Protein AF-A0A2I1M5J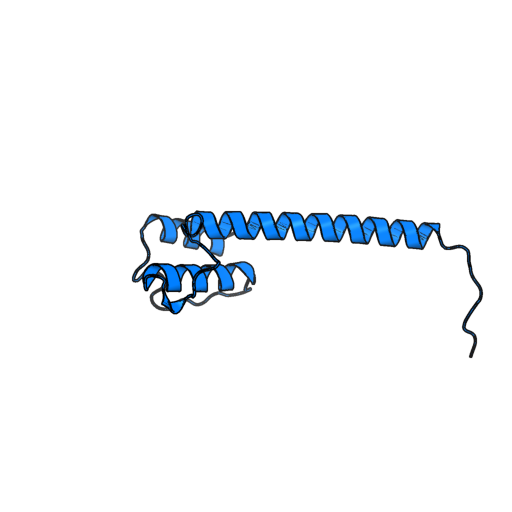1-F1 (afdb_monomer)

Nearest PDB structures (foldseek):
  5imr-assembly1_X  TM=3.585E-01  e=5.801E+00  Thermus thermophilus HB8

Foldseek 3Di:
DDDDDDPPPPVVVVVVVVVVVVVCVVVVVVLVVLLVLLCVQLVVVPPDPVDDLVPDDPLNNLSVVVSVVLSVVDPDDDDDVSPVSGDPSSVVSVVVSVVD

Secondary structure (DSSP, 8-state):
---------HHHHHHHHHHHHHHHHHHHHHHHHHHHHHHHHTT-TTS-TTS-GGGS-HHHHHHHHHHHHHHT--S----SSTTTT--HHHHHHHHHHHH-

InterPro domains:
  IPR003439 ABC transporter-like, ATP-binding domain [PF00005] (20-84)
  IPR027417 P-loop containing nucleoside triphosphate hydrolase [G3DSA:3.40.50.300] (1-100)
  IPR027417 P-loop containing nucleoside triphosphate hydrolase [SSF52540] (25-98)
  IPR051309 ABC transporter ABCF subfamily ATPase [PTHR42855] (4-96)

Organism: NCBI:txid419015

Structure (mmCIF, N/CA/C/O backbone):
data_AF-A0A2I1M5J1-F1
#
_entry.id   AF-A0A2I1M5J1-F1
#
loop_
_atom_site.group_PDB
_atom_site.id
_atom_site.type_symbol
_atom_site.label_atom_id
_atom_site.label_alt_id
_atom_site.label_comp_id
_atom_site.label_asym_id
_atom_site.label_entity_id
_atom_site.label_seq_id
_atom_site.pdbx_PDB_ins_code
_atom_site.Cartn_x
_atom_site.Cartn_y
_atom_site.Cartn_z
_atom_site.occupancy
_atom_site.B_iso_or_equiv
_atom_site.auth_seq_id
_atom_site.auth_comp_id
_atom_site.auth_asym_id
_atom_site.auth_atom_id
_atom_site.pdbx_PDB_model_num
ATOM 1 N N . MET A 1 1 ? 46.234 -13.901 -16.979 1.00 43.53 1 MET A N 1
ATOM 2 C CA . MET A 1 1 ? 46.760 -12.637 -17.529 1.00 43.53 1 MET A CA 1
ATOM 3 C C . MET A 1 1 ? 46.579 -12.658 -19.041 1.00 43.53 1 MET A C 1
ATOM 5 O O . MET A 1 1 ? 47.480 -13.092 -19.737 1.00 43.53 1 MET A O 1
ATOM 9 N N . GLN A 1 2 ? 45.396 -12.264 -19.519 1.00 39.72 2 GLN A N 1
ATOM 10 C CA . GLN A 1 2 ? 45.176 -11.716 -20.865 1.00 39.72 2 GLN A CA 1
ATOM 11 C C . GLN A 1 2 ? 43.769 -11.104 -20.880 1.00 39.72 2 GLN A C 1
ATOM 13 O O . GLN A 1 2 ? 42.776 -11.741 -21.211 1.00 39.72 2 GLN A O 1
ATOM 18 N N . LEU A 1 3 ? 43.704 -9.884 -20.349 1.00 44.62 3 LEU A N 1
ATOM 19 C CA . LEU A 1 3 ? 42.654 -8.923 -20.660 1.00 44.62 3 LEU A CA 1
ATOM 20 C C . LEU A 1 3 ? 43.067 -8.205 -21.952 1.00 44.62 3 LEU A C 1
ATOM 22 O O . LEU A 1 3 ? 44.255 -7.935 -22.121 1.00 44.62 3 LEU A O 1
ATOM 26 N N . ALA A 1 4 ? 42.060 -7.856 -22.756 1.00 46.41 4 ALA A N 1
ATOM 27 C CA . ALA A 1 4 ? 42.090 -7.022 -23.962 1.00 46.41 4 ALA A CA 1
ATOM 28 C C . ALA A 1 4 ? 42.552 -7.703 -25.264 1.00 46.41 4 ALA A C 1
ATOM 30 O O . ALA A 1 4 ? 43.740 -7.792 -25.539 1.00 46.41 4 ALA A O 1
ATOM 31 N N . ASP A 1 5 ? 41.583 -8.158 -26.069 1.00 46.50 5 ASP A N 1
ATOM 32 C CA . ASP A 1 5 ? 41.423 -7.682 -27.456 1.00 46.50 5 ASP A CA 1
ATOM 33 C C . ASP A 1 5 ? 40.209 -8.351 -28.120 1.00 46.50 5 ASP A C 1
ATOM 35 O O . ASP A 1 5 ? 40.310 -9.411 -28.734 1.00 46.50 5 ASP A O 1
ATOM 39 N N . ASN A 1 6 ? 39.030 -7.730 -28.009 1.00 50.88 6 ASN A N 1
ATOM 40 C CA . ASN A 1 6 ? 38.087 -7.775 -29.127 1.00 50.88 6 ASN A CA 1
ATOM 41 C C . ASN A 1 6 ? 37.159 -6.542 -29.106 1.00 50.88 6 ASN A C 1
ATOM 43 O O . ASN A 1 6 ? 36.153 -6.538 -28.398 1.00 50.88 6 ASN A O 1
ATOM 47 N N . PRO A 1 7 ? 37.498 -5.467 -29.841 1.00 49.25 7 PRO A N 1
ATOM 48 C CA . PRO A 1 7 ? 36.752 -4.205 -29.845 1.00 49.25 7 PRO A CA 1
ATOM 49 C C . PRO A 1 7 ? 35.473 -4.221 -30.706 1.00 49.25 7 PRO A C 1
ATOM 51 O O . PRO A 1 7 ? 34.824 -3.191 -30.853 1.00 49.25 7 PRO A O 1
ATOM 54 N N . SER A 1 8 ? 35.073 -5.359 -31.279 1.00 56.19 8 SER A N 1
ATOM 55 C CA . SER A 1 8 ? 33.848 -5.479 -32.084 1.00 56.19 8 SER A CA 1
ATOM 56 C C . SER A 1 8 ? 32.832 -6.374 -31.413 1.00 56.19 8 SER A C 1
ATOM 58 O O . SER A 1 8 ? 32.577 -7.499 -31.828 1.00 56.19 8 SER A O 1
ATOM 60 N N . ASN A 1 9 ? 32.215 -5.824 -30.377 1.00 56.75 9 ASN A N 1
ATOM 61 C CA . ASN A 1 9 ? 30.880 -6.260 -30.031 1.00 56.75 9 ASN A CA 1
ATOM 62 C C . ASN A 1 9 ? 29.961 -5.088 -29.711 1.00 56.75 9 ASN A C 1
ATOM 64 O O . ASN A 1 9 ? 29.096 -5.183 -28.850 1.00 56.75 9 ASN A O 1
ATOM 68 N N . ALA A 1 10 ? 30.175 -3.966 -30.403 1.00 59.03 10 ALA A N 1
ATOM 69 C CA . ALA A 1 10 ? 29.295 -2.807 -30.336 1.00 59.03 10 ALA A CA 1
ATOM 70 C C . ALA A 1 10 ? 27.835 -3.203 -30.620 1.00 59.03 10 ALA A C 1
ATOM 72 O O . ALA A 1 10 ? 26.931 -2.671 -29.989 1.00 59.03 10 ALA A O 1
ATOM 73 N N . GLU A 1 11 ? 27.616 -4.201 -31.483 1.00 59.59 11 GLU A N 1
ATOM 74 C CA . GLU A 1 11 ? 26.296 -4.777 -31.746 1.00 59.59 11 GLU A CA 1
ATOM 75 C C . GLU A 1 11 ? 25.736 -5.567 -30.553 1.00 59.59 11 GLU A C 1
ATOM 77 O O . GLU A 1 11 ? 24.580 -5.347 -30.201 1.00 59.59 11 GLU A O 1
ATOM 82 N N . LEU A 1 12 ? 26.511 -6.431 -29.874 1.00 64.81 12 LEU A N 1
ATOM 83 C CA . LEU A 1 12 ? 26.009 -7.102 -28.660 1.00 64.81 12 LEU A CA 1
ATOM 84 C C . LEU A 1 12 ? 25.897 -6.150 -27.468 1.00 64.81 12 LEU A C 1
ATOM 86 O O . LEU A 1 12 ? 24.995 -6.348 -26.668 1.00 64.81 12 LEU A O 1
ATOM 90 N N . SER A 1 13 ? 26.741 -5.119 -27.352 1.00 73.12 13 SER A N 1
ATOM 91 C CA . SER A 1 13 ? 26.570 -4.066 -26.341 1.00 73.12 13 SER A CA 1
ATOM 92 C C . SER A 1 13 ? 25.281 -3.298 -26.600 1.00 73.12 13 SER A C 1
ATOM 94 O O . SER A 1 13 ? 24.456 -3.224 -25.707 1.00 73.12 13 SER A O 1
ATOM 96 N N . SER A 1 14 ? 25.050 -2.838 -27.835 1.00 75.62 14 SER A N 1
ATOM 97 C CA . SER A 1 14 ? 23.809 -2.154 -28.218 1.00 75.62 14 SER A CA 1
ATOM 98 C C . SER A 1 14 ? 22.588 -3.042 -28.001 1.00 75.62 14 SER A C 1
ATOM 100 O O . SER A 1 14 ? 21.603 -2.593 -27.437 1.00 75.62 14 SER A O 1
ATOM 102 N N . THR A 1 15 ? 22.659 -4.320 -28.381 1.00 80.62 15 THR A N 1
ATOM 103 C CA . THR A 1 15 ? 21.560 -5.271 -28.162 1.00 80.62 15 THR A CA 1
ATOM 104 C C . THR A 1 15 ? 21.304 -5.488 -26.670 1.00 80.62 15 THR A C 1
ATOM 106 O O . THR A 1 15 ? 20.156 -5.562 -26.242 1.00 80.62 15 THR A O 1
ATOM 109 N N . TYR A 1 16 ? 22.359 -5.595 -25.862 1.00 70.25 16 TYR A N 1
ATOM 110 C CA . TYR A 1 16 ? 22.249 -5.756 -24.415 1.00 70.25 16 TYR A CA 1
ATOM 111 C C . TYR A 1 16 ? 21.686 -4.496 -23.749 1.00 70.25 16 TYR A C 1
ATOM 113 O O . TYR A 1 16 ? 20.799 -4.608 -22.907 1.00 70.25 16 TYR A O 1
ATOM 121 N N . ASP A 1 17 ? 22.132 -3.317 -24.179 1.00 79.62 17 ASP A N 1
ATOM 122 C CA . ASP A 1 17 ? 21.640 -2.013 -23.736 1.00 79.62 17 ASP A CA 1
ATOM 123 C C . ASP A 1 17 ? 20.166 -1.815 -24.129 1.00 79.62 17 ASP A C 1
ATOM 125 O O . ASP A 1 17 ? 19.367 -1.386 -23.300 1.00 79.62 17 ASP A O 1
ATOM 129 N N . ASP A 1 18 ? 19.763 -2.219 -25.337 1.00 82.50 18 ASP A N 1
ATOM 130 C CA . ASP A 1 18 ? 18.373 -2.175 -25.807 1.00 82.50 18 ASP A CA 1
ATOM 131 C C . ASP A 1 18 ? 17.470 -3.136 -25.024 1.00 82.50 18 ASP A C 1
ATOM 133 O O . ASP A 1 18 ? 16.323 -2.807 -24.707 1.00 82.50 18 ASP A O 1
ATOM 137 N N . VAL A 1 19 ? 17.967 -4.332 -24.695 1.00 79.88 19 VAL A N 1
ATOM 138 C CA . VAL A 1 19 ? 17.248 -5.303 -23.859 1.00 79.88 19 VAL A CA 1
ATOM 139 C C . VAL A 1 19 ? 17.126 -4.783 -22.426 1.00 79.88 19 VAL A C 1
ATOM 141 O O . VAL A 1 19 ? 16.036 -4.834 -21.860 1.00 79.88 19 VAL A O 1
ATOM 144 N N . LEU A 1 20 ? 18.192 -4.221 -21.849 1.00 73.75 20 LEU A N 1
ATOM 145 C CA . LEU A 1 20 ? 18.170 -3.581 -20.530 1.00 73.75 20 LEU A CA 1
ATOM 146 C C . LEU A 1 20 ? 17.220 -2.387 -20.488 1.00 73.75 20 LEU A C 1
ATOM 148 O O . LEU A 1 20 ? 16.458 -2.258 -19.532 1.00 73.75 20 LEU A O 1
ATOM 152 N N . ALA A 1 21 ? 17.219 -1.542 -21.517 1.00 78.12 21 ALA A N 1
ATOM 153 C CA . ALA A 1 21 ? 16.307 -0.413 -21.632 1.00 78.12 21 ALA A CA 1
ATOM 154 C C . ALA A 1 21 ? 14.855 -0.893 -21.710 1.00 78.12 21 ALA A C 1
ATOM 156 O O . ALA A 1 21 ? 14.010 -0.391 -20.976 1.00 78.12 21 ALA A O 1
ATOM 157 N N . GLN A 1 22 ? 14.558 -1.915 -22.515 1.00 72.44 22 GLN A N 1
ATOM 158 C CA . GLN A 1 22 ? 13.214 -2.495 -22.607 1.00 72.44 22 GLN A CA 1
ATOM 159 C C . GLN A 1 22 ? 12.760 -3.172 -21.309 1.00 72.44 22 GLN A C 1
ATOM 161 O O . GLN A 1 22 ? 11.588 -3.057 -20.948 1.00 72.44 22 GLN A O 1
ATOM 166 N N . LEU A 1 23 ? 13.658 -3.861 -20.600 1.00 65.12 23 LEU A N 1
ATOM 167 C CA . LEU A 1 23 ? 13.372 -4.448 -19.288 1.00 65.12 23 LEU A CA 1
ATOM 168 C C . LEU A 1 23 ? 13.129 -3.359 -18.242 1.00 65.12 23 LEU A C 1
ATOM 170 O O . LEU A 1 23 ? 12.143 -3.423 -17.521 1.00 65.12 23 LEU A O 1
ATOM 174 N N . THR A 1 24 ? 13.958 -2.315 -18.229 1.00 65.56 24 THR A N 1
ATOM 175 C CA . THR A 1 24 ? 13.830 -1.182 -17.301 1.00 65.56 24 THR A CA 1
ATOM 176 C C . THR A 1 24 ? 12.561 -0.383 -17.574 1.00 65.56 24 THR A C 1
ATOM 178 O O . THR A 1 24 ? 11.857 -0.028 -16.636 1.00 65.56 24 THR A O 1
ATOM 181 N N . GLN A 1 25 ? 12.216 -0.132 -18.843 1.00 64.94 25 GLN A N 1
ATOM 182 C CA . GLN A 1 25 ? 10.941 0.493 -19.196 1.00 64.94 25 GLN A CA 1
ATOM 183 C C . GLN A 1 25 ? 9.773 -0.394 -18.760 1.00 64.94 25 GLN A C 1
ATOM 185 O O . GLN A 1 25 ? 8.857 0.081 -18.099 1.00 64.94 25 GLN A O 1
ATOM 190 N N . ARG A 1 26 ? 9.798 -1.695 -19.063 1.00 60.00 26 ARG A N 1
ATOM 191 C CA . ARG A 1 26 ? 8.718 -2.597 -18.641 1.00 60.00 26 ARG A CA 1
ATOM 192 C C . ARG A 1 26 ? 8.558 -2.641 -17.128 1.00 60.00 26 ARG A C 1
ATOM 194 O O . ARG A 1 26 ? 7.434 -2.505 -16.658 1.00 60.00 26 ARG A O 1
ATOM 201 N N . ASP A 1 27 ? 9.646 -2.773 -16.378 1.00 64.69 27 ASP A N 1
ATOM 202 C CA . ASP A 1 27 ? 9.586 -2.836 -14.920 1.00 64.69 27 ASP A CA 1
ATOM 203 C C . ASP A 1 27 ? 9.203 -1.490 -14.303 1.00 64.69 27 ASP A C 1
ATOM 205 O O . ASP A 1 27 ? 8.348 -1.472 -13.422 1.00 64.69 27 ASP A O 1
ATOM 209 N N . SER A 1 28 ? 9.738 -0.367 -14.793 1.00 60.53 28 SER A N 1
ATOM 210 C CA . SER A 1 28 ? 9.421 0.971 -14.271 1.00 60.53 28 SER A CA 1
ATOM 211 C C . SER A 1 28 ? 7.973 1.368 -14.557 1.00 60.53 28 SER A C 1
ATOM 213 O O . SER A 1 28 ? 7.276 1.797 -13.639 1.00 60.53 28 SER A O 1
ATOM 215 N N . TRP A 1 29 ? 7.477 1.149 -15.784 1.00 59.72 29 TRP A N 1
ATOM 216 C CA . TRP A 1 29 ? 6.055 1.350 -16.093 1.00 59.72 29 TRP A CA 1
ATOM 217 C C . TRP A 1 29 ? 5.174 0.375 -15.312 1.00 59.72 29 TRP A C 1
ATOM 219 O O . TRP A 1 29 ? 4.090 0.756 -14.880 1.00 59.72 29 TRP A O 1
ATOM 229 N N . SER A 1 30 ? 5.627 -0.866 -15.087 1.00 77.44 30 SER A N 1
ATOM 230 C CA . SER A 1 30 ? 4.872 -1.808 -14.257 1.00 77.44 30 SER A CA 1
ATOM 231 C C . SER A 1 30 ? 4.831 -1.377 -12.793 1.00 77.44 30 SER A C 1
ATOM 233 O O . SER A 1 30 ? 3.816 -1.574 -12.138 1.00 77.44 30 SER A O 1
ATOM 235 N N . LEU A 1 31 ? 5.907 -0.792 -12.264 1.00 79.12 31 LEU A N 1
ATOM 236 C CA . LEU A 1 31 ? 5.992 -0.378 -10.871 1.00 79.12 31 LEU A CA 1
ATOM 237 C C . LEU A 1 31 ? 5.109 0.839 -10.613 1.00 79.12 31 LEU A C 1
ATOM 239 O O . LEU A 1 31 ? 4.327 0.811 -9.670 1.00 79.12 31 LEU A O 1
ATOM 243 N N . GLU A 1 32 ? 5.195 1.868 -11.455 1.00 83.00 32 GLU A N 1
ATOM 244 C CA . GLU A 1 32 ? 4.339 3.054 -11.343 1.00 83.00 32 GLU A CA 1
ATOM 245 C C . GLU A 1 32 ? 2.859 2.693 -11.504 1.00 83.00 32 GLU A C 1
ATOM 247 O O . GLU A 1 32 ? 2.039 3.112 -10.686 1.00 83.00 32 GLU A O 1
ATOM 252 N N . ALA A 1 33 ? 2.524 1.850 -12.490 1.00 84.62 33 ALA A N 1
ATOM 253 C CA . ALA A 1 33 ? 1.162 1.351 -12.670 1.00 84.62 33 ALA A CA 1
ATOM 254 C C . ALA A 1 33 ? 0.675 0.598 -11.427 1.00 84.62 33 ALA A C 1
ATOM 256 O O . ALA A 1 33 ? -0.383 0.905 -10.894 1.00 84.62 33 ALA A O 1
ATOM 257 N N . ARG A 1 34 ? 1.489 -0.313 -10.882 1.00 85.94 34 ARG A N 1
ATOM 258 C CA . ARG A 1 34 ? 1.140 -1.059 -9.665 1.00 85.94 34 ARG A CA 1
ATOM 259 C C . ARG A 1 34 ? 0.983 -0.174 -8.441 1.00 85.94 34 ARG A C 1
ATOM 261 O O . ARG A 1 34 ? 0.090 -0.421 -7.639 1.00 85.94 34 ARG A O 1
ATOM 268 N N . ILE A 1 35 ? 1.861 0.813 -8.262 1.00 88.00 35 ILE A N 1
ATOM 269 C CA . ILE A 1 35 ? 1.739 1.791 -7.176 1.00 88.00 35 ILE A CA 1
ATOM 270 C C . ILE A 1 35 ? 0.408 2.522 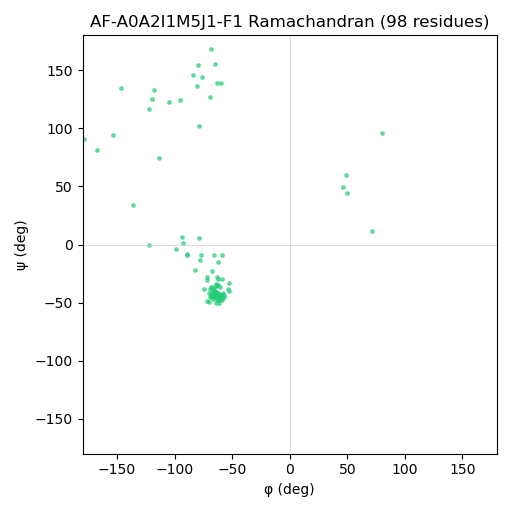-7.315 1.00 88.00 35 ILE A C 1
ATOM 272 O O . ILE A 1 35 ? -0.316 2.621 -6.329 1.00 88.00 35 ILE A O 1
ATOM 276 N N . SER A 1 36 ? 0.063 2.973 -8.522 1.00 87.69 36 SER A N 1
ATOM 277 C CA . SER A 1 36 ? -1.218 3.622 -8.796 1.00 87.69 36 SER A CA 1
ATOM 278 C C . SER A 1 36 ? -2.405 2.701 -8.503 1.00 87.69 36 SER A C 1
ATOM 280 O O . SER A 1 36 ? -3.333 3.119 -7.816 1.00 87.69 36 SER A O 1
ATOM 282 N N . ASP A 1 37 ? -2.368 1.450 -8.964 1.00 88.69 37 ASP A N 1
ATOM 283 C CA . ASP A 1 37 ? -3.450 0.476 -8.784 1.00 88.69 37 ASP A CA 1
ATOM 284 C C . ASP A 1 37 ? -3.672 0.148 -7.302 1.00 88.69 37 ASP A C 1
ATOM 286 O O . ASP A 1 37 ? -4.796 0.204 -6.806 1.00 88.69 37 ASP A O 1
ATOM 290 N N . ILE A 1 38 ? -2.589 -0.130 -6.567 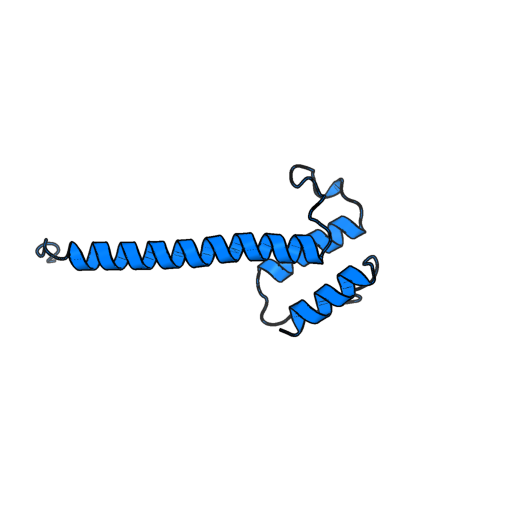1.00 90.06 38 ILE A N 1
ATOM 291 C CA . ILE A 1 38 ? -2.635 -0.415 -5.128 1.00 90.06 38 ILE A CA 1
ATOM 292 C C . ILE A 1 38 ? -3.072 0.825 -4.345 1.00 90.06 38 ILE A C 1
ATOM 294 O O . ILE A 1 38 ? -3.901 0.717 -3.442 1.00 90.06 38 ILE A O 1
ATOM 298 N N . ALA A 1 39 ? -2.550 2.009 -4.678 1.00 90.12 39 ALA A N 1
ATOM 299 C CA . ALA A 1 39 ? -2.948 3.246 -4.017 1.00 90.12 39 ALA A CA 1
ATOM 300 C C . ALA A 1 39 ? -4.433 3.544 -4.244 1.00 90.12 39 ALA A C 1
ATOM 302 O O . ALA A 1 39 ? -5.125 3.891 -3.292 1.00 90.12 39 ALA A O 1
ATOM 303 N N . HIS A 1 40 ? -4.942 3.360 -5.462 1.00 89.75 40 HIS A N 1
ATOM 304 C CA . HIS A 1 40 ? -6.353 3.562 -5.772 1.00 89.75 40 HIS A CA 1
ATOM 305 C C . HIS A 1 40 ? -7.250 2.528 -5.075 1.00 89.75 40 HIS A C 1
ATOM 307 O O . HIS A 1 40 ? -8.221 2.900 -4.420 1.00 89.75 40 HIS A O 1
ATOM 313 N N . GLY A 1 41 ? -6.891 1.241 -5.130 1.00 87.75 41 GLY A N 1
ATOM 314 C CA . GLY A 1 41 ? -7.637 0.164 -4.472 1.00 87.75 41 GLY A CA 1
ATOM 315 C C . GLY A 1 41 ? -7.700 0.295 -2.947 1.00 87.75 41 GLY A C 1
ATOM 31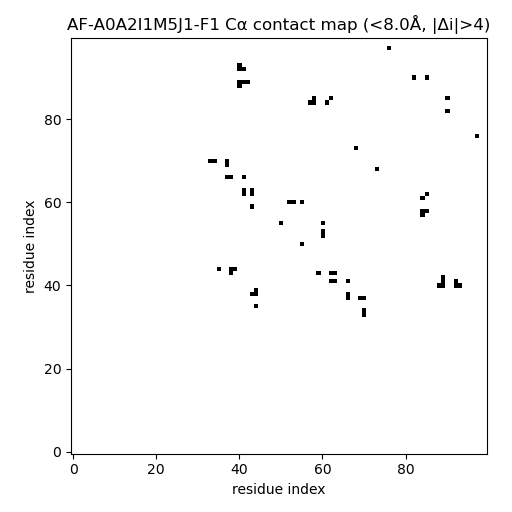6 O O . GLY A 1 41 ? -8.692 -0.081 -2.323 1.00 87.75 41 GLY A O 1
ATOM 317 N N . LEU A 1 42 ? -6.673 0.900 -2.344 1.00 88.62 42 LEU A N 1
ATOM 318 C CA . LEU A 1 42 ? -6.620 1.218 -0.916 1.00 88.62 42 LEU A CA 1
ATOM 319 C C . LEU A 1 42 ? -7.099 2.647 -0.587 1.00 88.62 42 LEU A C 1
ATOM 321 O O . LEU A 1 42 ? -7.007 3.075 0.567 1.00 88.62 42 LEU A O 1
ATOM 325 N N . GLN A 1 43 ? -7.621 3.393 -1.567 1.00 88.75 43 GLN A N 1
ATOM 326 C CA . GLN A 1 43 ? -8.072 4.788 -1.442 1.00 88.75 43 GLN A CA 1
ATOM 327 C C . GLN A 1 43 ? -7.025 5.712 -0.770 1.00 88.75 43 GLN A C 1
ATOM 329 O O . GLN A 1 43 ? -7.318 6.480 0.157 1.00 88.75 43 GLN A O 1
ATOM 334 N N . LEU A 1 44 ? -5.767 5.572 -1.183 1.00 88.19 44 LEU A N 1
ATOM 335 C CA . LEU A 1 44 ? -4.617 6.392 -0.786 1.00 88.19 44 LEU A CA 1
ATOM 336 C C . LEU A 1 44 ? -4.293 7.472 -1.834 1.00 88.19 44 LEU A C 1
ATOM 338 O O . LEU A 1 44 ? -3.406 8.288 -1.618 1.00 88.19 44 LEU A O 1
ATOM 342 N N . ASP A 1 45 ? -5.010 7.489 -2.954 1.00 84.19 45 ASP A N 1
ATOM 343 C CA . ASP A 1 45 ? -4.847 8.379 -4.108 1.00 84.19 45 ASP A CA 1
ATOM 344 C C . ASP A 1 45 ? -4.989 9.870 -3.766 1.00 84.19 45 ASP A C 1
ATOM 346 O O . ASP A 1 45 ? -4.336 10.718 -4.370 1.00 84.19 45 ASP A O 1
ATOM 350 N N . MET A 1 46 ? -5.792 10.192 -2.750 1.00 82.31 46 MET A N 1
ATOM 351 C CA . MET A 1 46 ? -5.993 11.563 -2.266 1.00 82.31 46 MET A CA 1
ATOM 352 C C . MET A 1 46 ? -5.041 11.954 -1.124 1.00 82.31 46 MET A C 1
ATOM 354 O O . MET A 1 46 ? -5.151 13.058 -0.581 1.00 82.31 46 MET A O 1
ATOM 358 N N . LEU A 1 47 ? -4.138 11.059 -0.702 1.00 83.88 47 LEU A N 1
ATOM 359 C CA . LEU A 1 47 ? -3.177 11.365 0.351 1.00 83.88 47 LEU A CA 1
ATOM 360 C C . LEU A 1 47 ? -1.996 12.161 -0.188 1.00 83.88 47 LEU A C 1
ATOM 362 O O . LEU A 1 47 ? -1.382 11.834 -1.198 1.00 83.88 47 LEU A O 1
ATOM 366 N N . ASP A 1 48 ? -1.621 13.180 0.574 1.00 82.69 48 ASP A N 1
ATOM 367 C CA . ASP A 1 48 ? -0.352 13.857 0.381 1.00 82.69 48 ASP A CA 1
ATOM 368 C C . ASP A 1 48 ? 0.775 13.015 0.997 1.00 82.69 48 ASP A C 1
ATOM 370 O O . ASP A 1 48 ? 0.969 13.005 2.217 1.00 82.69 48 ASP A O 1
ATOM 374 N N . PHE A 1 49 ? 1.521 12.313 0.141 1.00 78.56 49 PHE A N 1
ATOM 375 C CA . PHE A 1 49 ? 2.661 11.478 0.529 1.00 78.56 49 PHE A CA 1
ATOM 376 C C . PHE A 1 49 ? 3.850 12.270 1.100 1.00 78.56 49 PHE A C 1
ATOM 378 O O . PHE A 1 49 ? 4.779 11.664 1.630 1.00 78.56 49 PHE A O 1
ATOM 385 N N . SER A 1 50 ? 3.839 13.609 1.037 1.00 82.06 50 SER A N 1
ATOM 386 C CA . SER A 1 50 ? 4.848 14.443 1.707 1.00 82.06 50 SER A CA 1
ATOM 387 C C . SER A 1 50 ? 4.601 14.586 3.214 1.00 82.06 50 SER A C 1
ATOM 389 O O . SER A 1 50 ? 5.485 15.014 3.963 1.00 82.06 50 SER A O 1
ATOM 391 N N . ARG A 1 51 ? 3.407 14.207 3.687 1.00 83.06 51 ARG A N 1
ATOM 392 C CA . ARG A 1 51 ? 3.051 14.281 5.102 1.00 83.06 51 ARG A CA 1
ATOM 393 C C . ARG A 1 51 ? 3.712 13.157 5.906 1.00 83.06 51 ARG A C 1
ATOM 395 O O . ARG A 1 51 ? 3.768 12.017 5.450 1.00 83.06 51 ARG A O 1
ATOM 402 N N . PRO A 1 52 ? 4.118 13.420 7.162 1.00 86.56 52 PRO A N 1
ATOM 403 C CA . PRO A 1 52 ? 4.574 12.362 8.057 1.00 86.56 52 PRO A CA 1
ATOM 404 C C . PRO A 1 52 ? 3.478 11.312 8.281 1.00 86.56 52 PRO A C 1
ATOM 406 O O . PRO A 1 52 ? 2.327 11.684 8.537 1.00 86.56 52 PRO A O 1
ATOM 409 N N . MET A 1 53 ? 3.842 10.023 8.292 1.00 83.69 53 MET A N 1
ATOM 410 C CA . MET A 1 53 ? 2.904 8.917 8.560 1.00 83.69 53 MET A CA 1
ATOM 411 C C . MET A 1 53 ? 2.111 9.111 9.855 1.00 83.69 53 MET A C 1
ATOM 413 O O . MET A 1 53 ? 0.905 8.891 9.877 1.00 83.69 53 MET A O 1
ATOM 417 N N . LEU A 1 54 ? 2.759 9.609 10.912 1.00 86.06 54 LEU A N 1
ATOM 418 C CA . LEU A 1 54 ? 2.128 9.863 12.214 1.00 86.0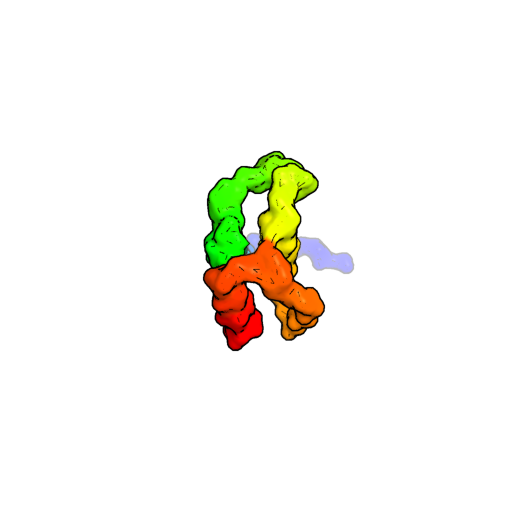6 54 LEU A CA 1
ATOM 419 C C . LEU A 1 54 ? 1.004 10.914 12.164 1.00 86.06 54 LEU A C 1
ATOM 421 O O . LEU A 1 54 ? 0.236 11.029 13.113 1.00 86.06 54 LEU A O 1
ATOM 425 N N . SER A 1 55 ? 0.906 11.691 11.081 1.00 87.38 55 SER A N 1
ATOM 426 C CA . SER A 1 55 ? -0.166 12.673 10.880 1.00 87.38 55 SER A CA 1
ATOM 427 C C . SER A 1 55 ? -1.405 12.099 10.179 1.00 87.38 55 SER A C 1
ATOM 429 O O . SER A 1 55 ? -2.413 12.800 10.064 1.00 87.38 55 SER A O 1
ATOM 431 N N . LEU A 1 56 ? -1.329 10.866 9.670 1.00 86.56 56 LEU A N 1
ATOM 432 C CA . LEU A 1 56 ? -2.440 10.168 9.022 1.00 86.56 56 LEU A CA 1
ATOM 433 C C . LEU A 1 56 ? -3.391 9.584 10.074 1.00 86.56 56 LEU A C 1
ATOM 435 O O . LEU A 1 56 ? -2.978 9.290 11.196 1.00 86.56 56 LEU A O 1
ATOM 439 N N . SER A 1 57 ? -4.663 9.385 9.721 1.00 88.00 57 SER A N 1
ATOM 440 C CA . SER A 1 57 ? -5.588 8.667 10.607 1.00 88.00 57 SER A CA 1
ATOM 441 C C . SER A 1 57 ? -5.145 7.205 10.786 1.00 88.00 57 SER A C 1
ATOM 443 O O . SER A 1 57 ? -4.509 6.658 9.884 1.00 88.00 57 SER A O 1
ATOM 445 N N . PRO A 1 58 ? -5.506 6.522 11.888 1.00 83.31 58 PRO A N 1
ATOM 446 C CA . PRO A 1 58 ? -5.127 5.119 12.091 1.00 83.31 58 PRO A CA 1
ATOM 447 C C . PRO A 1 58 ? -5.513 4.199 10.920 1.00 83.31 58 PRO A C 1
ATOM 449 O O . PRO A 1 58 ? -4.723 3.359 10.506 1.00 83.31 58 PRO A O 1
ATOM 452 N N . GLY A 1 59 ? -6.685 4.412 10.308 1.00 84.19 59 GLY A N 1
ATOM 453 C CA . GLY A 1 59 ? -7.109 3.652 9.126 1.00 84.19 59 GLY A CA 1
ATOM 454 C C . GLY A 1 59 ? -6.334 4.001 7.848 1.00 84.19 59 GLY A C 1
ATOM 455 O O . GLY A 1 59 ? -6.194 3.163 6.966 1.00 84.19 59 GLY A O 1
ATOM 456 N N . GLN A 1 60 ? -5.816 5.224 7.713 1.00 87.56 60 GLN A N 1
ATOM 457 C CA . GLN A 1 60 ? -4.913 5.586 6.611 1.00 87.56 60 GLN A CA 1
ATOM 458 C C . GLN A 1 60 ? -3.514 4.996 6.818 1.00 87.56 60 GLN A C 1
ATOM 460 O O . GLN A 1 60 ? -2.912 4.536 5.854 1.00 87.56 60 GLN A O 1
ATOM 465 N N . GLN A 1 61 ? -3.021 4.966 8.061 1.00 86.56 61 GLN A N 1
ATOM 466 C CA . GLN A 1 61 ? -1.747 4.325 8.401 1.00 86.56 61 GLN A CA 1
ATOM 467 C C . GLN A 1 61 ? -1.790 2.829 8.078 1.00 86.56 61 GLN A C 1
ATOM 469 O O . GLN A 1 61 ? -0.953 2.355 7.318 1.00 86.56 61 GLN A O 1
ATOM 474 N N . ALA A 1 62 ? -2.832 2.125 8.535 1.00 84.44 62 ALA A N 1
ATOM 475 C CA . ALA A 1 62 ? -3.022 0.703 8.248 1.00 84.44 62 ALA A CA 1
ATOM 476 C C . ALA A 1 62 ? -3.079 0.406 6.737 1.00 84.44 62 ALA A C 1
ATOM 478 O O . ALA A 1 62 ? -2.469 -0.547 6.257 1.00 84.44 62 ALA A O 1
ATOM 479 N N . ARG A 1 63 ? -3.769 1.248 5.955 1.00 86.75 63 ARG A N 1
ATOM 480 C CA . ARG A 1 63 ? -3.831 1.099 4.492 1.00 86.75 63 ARG A CA 1
ATOM 481 C C . ARG A 1 63 ? -2.490 1.389 3.816 1.00 86.75 63 ARG A C 1
ATOM 483 O O . ARG A 1 63 ? -2.122 0.671 2.895 1.00 86.75 63 ARG A O 1
ATOM 490 N N . ALA A 1 64 ? -1.735 2.384 4.278 1.00 87.31 64 ALA A N 1
ATOM 491 C CA . ALA A 1 64 ? -0.396 2.665 3.759 1.00 87.31 64 ALA A CA 1
ATOM 492 C C . ALA A 1 64 ? 0.597 1.525 4.058 1.00 87.31 64 ALA A C 1
ATOM 494 O O . ALA A 1 64 ? 1.376 1.142 3.186 1.00 87.31 64 ALA A O 1
ATOM 495 N N . GLU A 1 65 ? 0.535 0.938 5.255 1.00 85.69 65 GLU A N 1
ATOM 496 C CA . GLU A 1 65 ? 1.316 -0.253 5.613 1.00 85.69 65 GLU A CA 1
ATOM 497 C C . GLU A 1 65 ? 0.951 -1.445 4.719 1.00 85.69 65 GLU A C 1
ATOM 499 O O . GLU A 1 65 ? 1.831 -2.105 4.165 1.00 85.69 65 GLU A O 1
ATOM 504 N N . MET A 1 66 ? -0.346 -1.667 4.492 1.00 86.62 66 MET A N 1
ATOM 505 C CA . MET A 1 66 ? -0.833 -2.707 3.586 1.00 86.62 66 MET A CA 1
ATOM 506 C C . MET A 1 66 ? -0.339 -2.497 2.149 1.00 86.62 66 MET A C 1
ATOM 508 O O . MET A 1 66 ? 0.132 -3.440 1.515 1.00 86.62 66 MET A O 1
ATOM 512 N N . ALA A 1 67 ? -0.369 -1.258 1.645 1.00 88.75 67 ALA A N 1
ATOM 513 C CA . ALA A 1 67 ? 0.158 -0.916 0.324 1.00 88.75 67 ALA A CA 1
ATOM 514 C C . ALA A 1 67 ? 1.641 -1.291 0.193 1.00 88.75 67 ALA A C 1
ATOM 516 O O . ALA A 1 67 ? 2.047 -1.901 -0.797 1.00 88.75 67 ALA A O 1
ATOM 517 N N . ALA A 1 68 ? 2.442 -0.972 1.215 1.00 87.50 68 ALA A N 1
ATOM 518 C CA . ALA A 1 68 ? 3.863 -1.300 1.249 1.00 87.50 68 ALA A CA 1
ATOM 519 C C . ALA A 1 68 ? 4.113 -2.817 1.233 1.00 87.50 68 ALA A C 1
ATOM 521 O O . ALA A 1 68 ? 5.079 -3.273 0.619 1.00 87.50 68 ALA A O 1
ATOM 522 N N . ILE A 1 69 ? 3.248 -3.609 1.869 1.00 87.50 69 ILE A N 1
ATOM 523 C CA . ILE A 1 69 ? 3.324 -5.074 1.834 1.00 87.50 69 ILE A CA 1
ATOM 524 C C . ILE A 1 69 ? 2.952 -5.601 0.442 1.00 87.50 69 ILE A C 1
ATOM 526 O O . ILE A 1 69 ? 3.717 -6.362 -0.145 1.00 87.50 69 ILE A O 1
ATOM 530 N N . LEU A 1 70 ? 1.831 -5.164 -0.137 1.00 86.62 70 LEU A N 1
ATOM 531 C CA . LEU A 1 70 ? 1.380 -5.619 -1.462 1.00 86.62 70 LEU A CA 1
ATOM 532 C C . LEU A 1 70 ? 2.370 -5.255 -2.580 1.00 86.62 70 LEU A C 1
ATOM 534 O O . LEU A 1 70 ? 2.588 -6.030 -3.516 1.00 86.62 70 LEU A O 1
ATOM 538 N N . LEU A 1 71 ? 3.036 -4.103 -2.469 1.00 87.31 71 LEU A N 1
ATOM 539 C CA . LEU A 1 71 ? 4.080 -3.690 -3.408 1.00 87.31 71 LEU A CA 1
ATOM 540 C C . LEU A 1 71 ? 5.292 -4.631 -3.412 1.00 87.31 71 LEU A C 1
ATOM 542 O O . LEU A 1 71 ? 5.932 -4.781 -4.458 1.00 87.31 71 LEU A O 1
ATOM 546 N N . GLN A 1 72 ? 5.569 -5.311 -2.297 1.00 86.06 72 GLN A N 1
ATOM 547 C CA . GLN A 1 72 ? 6.657 -6.288 -2.188 1.00 86.06 72 GLN A CA 1
ATOM 548 C C . GLN A 1 72 ? 6.334 -7.644 -2.832 1.00 86.06 72 GLN A C 1
ATOM 550 O O . GLN A 1 72 ? 7.248 -8.448 -2.983 1.00 86.0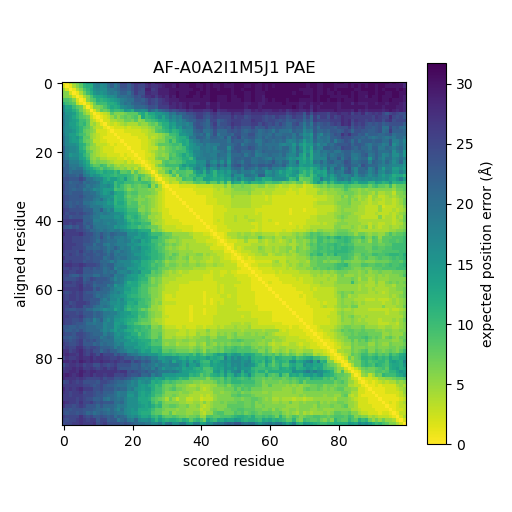6 72 GLN A O 1
ATOM 555 N N . ARG A 1 73 ? 5.082 -7.894 -3.252 1.00 83.00 73 ARG A N 1
ATOM 556 C CA . ARG A 1 73 ? 4.624 -9.185 -3.813 1.00 83.00 73 ARG A CA 1
ATOM 557 C C . ARG A 1 73 ? 5.042 -10.389 -2.953 1.00 83.00 73 ARG A C 1
ATOM 559 O O . ARG A 1 73 ? 5.786 -11.249 -3.427 1.00 83.00 73 ARG A O 1
ATOM 566 N N . PRO A 1 74 ? 4.610 -10.454 -1.686 1.00 82.06 74 PRO A N 1
ATOM 567 C CA . PRO A 1 74 ? 4.927 -11.599 -0.849 1.00 82.06 74 PRO A CA 1
ATOM 568 C C . PRO A 1 74 ? 4.304 -12.874 -1.435 1.00 82.06 74 PRO A C 1
ATOM 570 O O . PRO A 1 74 ? 3.156 -1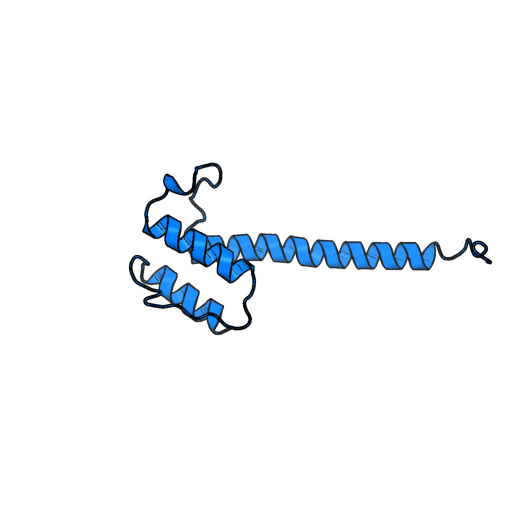2.864 -1.869 1.00 82.06 74 PRO A O 1
ATOM 573 N N . GLU A 1 75 ? 5.043 -13.983 -1.402 1.00 80.31 75 GLU A N 1
ATOM 574 C CA . GLU A 1 75 ? 4.544 -15.302 -1.832 1.00 80.31 75 GLU A CA 1
ATOM 575 C C . GLU A 1 75 ? 3.447 -15.846 -0.901 1.00 80.31 75 GLU A C 1
ATOM 577 O O . GLU A 1 75 ? 2.643 -16.688 -1.293 1.00 80.31 75 GLU A O 1
ATOM 582 N N . ALA A 1 76 ? 3.411 -15.365 0.344 1.00 79.50 76 ALA A N 1
ATOM 583 C CA . ALA A 1 76 ? 2.374 -15.664 1.317 1.00 79.50 76 ALA A CA 1
ATOM 584 C C . ALA A 1 76 ? 2.132 -14.445 2.211 1.00 79.50 76 ALA A C 1
ATOM 586 O O . ALA A 1 76 ? 3.077 -13.833 2.713 1.00 79.50 76 ALA A O 1
ATOM 587 N N . LEU A 1 77 ? 0.862 -14.120 2.440 1.00 80.12 77 LEU A N 1
ATOM 588 C CA . LEU A 1 77 ? 0.438 -13.018 3.294 1.00 80.12 77 LEU A CA 1
ATOM 589 C C . LEU A 1 77 ? -0.474 -13.558 4.398 1.00 80.12 77 LEU A C 1
ATOM 591 O O . LEU A 1 77 ? -1.548 -14.087 4.120 1.00 80.12 77 LEU A O 1
ATOM 595 N N . ILE A 1 78 ? -0.038 -13.434 5.652 1.00 79.12 78 ILE A N 1
ATOM 596 C CA . ILE A 1 78 ? -0.853 -13.752 6.829 1.00 79.12 78 ILE A CA 1
ATOM 597 C C . ILE A 1 78 ? -1.293 -12.429 7.433 1.00 79.12 78 ILE A C 1
ATOM 599 O O . ILE A 1 78 ? -0.457 -11.597 7.782 1.00 79.12 78 ILE A O 1
ATOM 603 N N . LEU A 1 79 ? -2.600 -12.248 7.562 1.00 75.75 79 LEU A N 1
ATOM 604 C CA . LEU A 1 79 ? -3.178 -11.072 8.187 1.00 75.75 79 LEU A CA 1
ATOM 605 C C . LEU A 1 79 ? -4.003 -11.526 9.386 1.00 75.75 79 LEU A C 1
ATOM 607 O O . LEU A 1 79 ? -4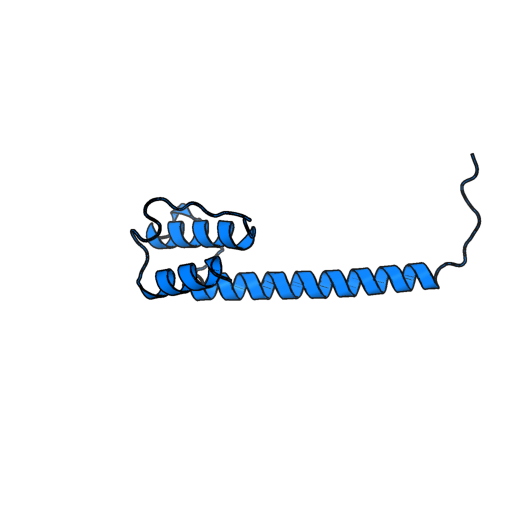.890 -12.365 9.235 1.00 75.75 79 LEU A O 1
ATOM 611 N N . ASP A 1 80 ? -3.709 -10.970 10.556 1.00 68.62 80 ASP A N 1
ATOM 612 C CA . ASP A 1 80 ? -4.536 -11.145 11.747 1.00 68.62 80 ASP A CA 1
ATOM 613 C C . ASP A 1 80 ? -5.497 -9.958 11.853 1.00 68.62 80 ASP A C 1
ATOM 615 O O . ASP A 1 80 ? -5.069 -8.807 11.782 1.00 68.62 80 ASP A O 1
ATOM 619 N N . GLU A 1 81 ? -6.799 -10.233 11.929 1.00 68.25 81 GLU A N 1
ATOM 620 C CA . GLU A 1 81 ? -7.868 -9.221 11.877 1.00 68.25 81 GLU A CA 1
ATOM 621 C C . GLU A 1 81 ? -7.706 -8.158 10.750 1.00 68.25 81 GLU A C 1
ATOM 623 O O . GLU A 1 81 ? -7.871 -6.958 10.999 1.00 68.25 81 GLU A O 1
ATOM 628 N N . PRO A 1 82 ? -7.453 -8.556 9.476 1.00 60.38 82 PRO A N 1
ATOM 629 C CA . PRO A 1 82 ? -7.071 -7.669 8.360 1.00 60.38 82 PRO A CA 1
ATOM 630 C C . PRO A 1 82 ? -8.047 -6.565 8.015 1.00 60.38 82 PRO A C 1
ATOM 632 O O . PRO A 1 82 ? -7.794 -5.790 7.108 1.00 60.38 82 PRO A O 1
ATOM 635 N N . THR A 1 83 ? -9.229 -6.585 8.604 1.00 59.16 83 THR A N 1
ATOM 636 C CA . THR A 1 83 ? -10.356 -5.793 8.140 1.00 59.16 83 THR A CA 1
ATOM 637 C C . THR A 1 83 ? -10.894 -4.852 9.203 1.00 59.16 83 THR A C 1
ATOM 639 O O . THR A 1 83 ? -11.839 -4.099 8.953 1.00 59.16 83 THR A O 1
ATOM 642 N N . ASN A 1 84 ? -10.287 -4.884 10.388 1.00 63.28 84 ASN A N 1
ATOM 643 C CA . ASN A 1 84 ? -10.592 -3.939 11.436 1.00 63.28 84 ASN A CA 1
ATOM 644 C C . ASN A 1 84 ? -10.062 -2.567 10.991 1.00 63.28 84 ASN A C 1
ATOM 646 O O . ASN A 1 84 ? -8.912 -2.443 10.583 1.00 63.28 84 ASN A O 1
ATOM 650 N N . HIS A 1 85 ? -10.914 -1.542 11.016 1.00 63.41 85 HIS A N 1
ATOM 651 C CA . HIS A 1 85 ? -10.605 -0.179 10.543 1.00 63.41 85 HIS A CA 1
ATOM 652 C C . HIS A 1 85 ? -10.479 0.020 9.023 1.00 63.41 85 HIS A C 1
ATOM 654 O O . HIS A 1 85 ? -10.074 1.107 8.601 1.00 63.41 85 HIS A O 1
ATOM 660 N N . ILE A 1 86 ? -10.874 -0.967 8.209 1.00 69.38 86 ILE A N 1
ATOM 661 C CA . ILE A 1 86 ? -10.897 -0.843 6.746 1.00 69.38 86 ILE A CA 1
ATOM 662 C C . ILE A 1 86 ? -12.325 -0.991 6.219 1.00 69.38 86 ILE A C 1
ATOM 664 O O . ILE A 1 86 ? -13.073 -1.877 6.643 1.00 69.38 86 ILE A O 1
ATOM 668 N N . ASP A 1 87 ? -12.727 -0.085 5.329 1.00 74.06 87 ASP A N 1
ATOM 669 C CA . ASP A 1 87 ? -14.070 -0.089 4.753 1.00 74.06 87 ASP A CA 1
ATOM 670 C C . ASP A 1 87 ? -14.307 -1.286 3.812 1.00 74.06 87 ASP A C 1
ATOM 672 O O . ASP A 1 87 ? -13.397 -2.038 3.455 1.00 74.06 87 ASP A O 1
ATOM 676 N N . ALA A 1 88 ? -15.573 -1.497 3.444 1.00 74.56 88 ALA A N 1
ATOM 677 C CA . ALA A 1 88 ? -15.993 -2.632 2.626 1.00 74.56 88 ALA A CA 1
ATOM 678 C C . ALA A 1 88 ? -15.325 -2.656 1.239 1.00 74.56 88 ALA A C 1
ATOM 680 O O . ALA A 1 88 ? -14.956 -3.728 0.770 1.00 74.56 88 ALA A O 1
ATOM 681 N N . GLN A 1 89 ? -15.112 -1.489 0.626 1.00 76.06 89 GLN A N 1
ATOM 682 C CA . GLN A 1 89 ? -14.512 -1.377 -0.704 1.00 76.06 89 GLN A CA 1
ATOM 683 C C . GLN A 1 89 ? -13.035 -1.784 -0.684 1.00 76.06 89 GLN A C 1
ATOM 685 O O . GLN A 1 89 ? -12.581 -2.558 -1.521 1.00 76.06 89 GLN A O 1
ATOM 690 N N . THR A 1 90 ? -12.294 -1.318 0.320 1.00 74.19 90 THR A N 1
ATOM 691 C CA . THR A 1 90 ? -10.883 -1.677 0.491 1.00 74.19 90 THR A CA 1
ATOM 692 C C . THR A 1 90 ? -10.718 -3.174 0.771 1.00 74.19 90 THR A C 1
ATOM 694 O O . THR A 1 90 ? -9.755 -3.803 0.336 1.00 74.19 90 THR A O 1
ATOM 697 N N . ARG A 1 91 ? -11.677 -3.774 1.486 1.00 77.31 91 ARG A N 1
ATOM 698 C CA . ARG A 1 91 ? -11.698 -5.215 1.760 1.00 77.31 91 ARG A CA 1
ATOM 699 C C . ARG A 1 91 ? -11.883 -6.045 0.489 1.00 77.31 91 ARG A C 1
ATOM 701 O O . ARG A 1 91 ? -11.179 -7.037 0.332 1.00 77.31 91 ARG A O 1
ATOM 708 N N . GLU A 1 92 ? -12.807 -5.662 -0.390 1.00 80.19 92 GLU A N 1
ATOM 709 C CA . GLU A 1 92 ? -13.012 -6.347 -1.676 1.00 80.19 92 GLU A CA 1
ATOM 710 C C . GLU A 1 92 ? -11.746 -6.301 -2.534 1.00 80.19 92 GLU A C 1
ATOM 712 O O . GLU A 1 92 ? -11.279 -7.348 -2.980 1.00 80.19 92 GLU A O 1
ATOM 717 N N . PHE A 1 93 ? -11.116 -5.128 -2.643 1.00 83.12 93 PHE A N 1
ATOM 718 C CA . PHE A 1 93 ? -9.848 -4.979 -3.358 1.00 83.12 93 PHE A CA 1
ATOM 719 C C . PHE A 1 93 ? -8.746 -5.900 -2.809 1.00 83.12 93 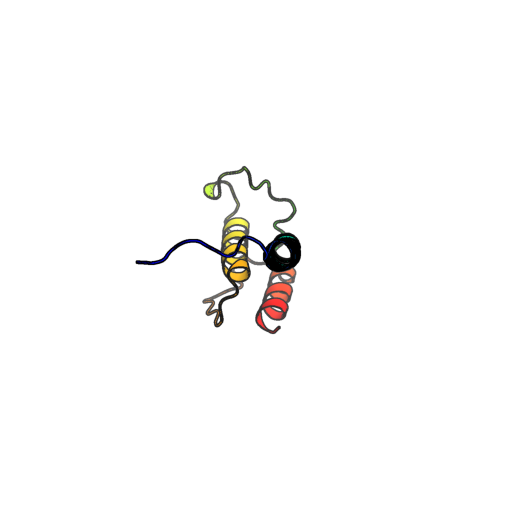PHE A C 1
ATOM 721 O O . PHE A 1 93 ? -8.019 -6.535 -3.575 1.00 83.12 93 PHE A O 1
ATOM 728 N N . LEU A 1 94 ? -8.621 -6.008 -1.480 1.00 78.88 94 LEU A N 1
ATOM 729 C CA . LEU A 1 94 ? -7.637 -6.895 -0.852 1.00 78.88 94 LEU A CA 1
ATOM 730 C C . LEU A 1 94 ? -7.876 -8.366 -1.195 1.00 78.88 94 LEU A C 1
ATOM 732 O O . LEU A 1 94 ? -6.922 -9.090 -1.470 1.00 78.88 94 LEU A O 1
ATOM 736 N N . ILE A 1 95 ? -9.135 -8.806 -1.197 1.00 79.00 95 ILE A N 1
ATOM 737 C CA . ILE A 1 95 ? -9.490 -10.186 -1.543 1.00 79.00 95 ILE A CA 1
ATOM 738 C C . ILE A 1 95 ? -9.123 -10.479 -3.002 1.00 79.00 95 ILE A C 1
ATOM 740 O O . ILE A 1 95 ? -8.511 -11.511 -3.274 1.00 79.00 95 ILE A O 1
ATOM 744 N N . GLU A 1 96 ? -9.441 -9.574 -3.929 1.00 80.69 96 GLU A N 1
ATOM 745 C CA . GLU A 1 96 ? -9.113 -9.729 -5.353 1.00 80.69 96 GLU A CA 1
ATOM 746 C C . GLU A 1 96 ? -7.599 -9.730 -5.607 1.00 80.69 96 GLU A C 1
ATOM 748 O O . GLU A 1 96 ? -7.093 -10.576 -6.347 1.00 80.69 96 GLU A O 1
ATOM 753 N N . THR A 1 97 ? -6.872 -8.824 -4.946 1.00 79.94 97 THR A N 1
ATOM 754 C CA . THR A 1 97 ? -5.421 -8.654 -5.122 1.00 79.94 97 THR A CA 1
ATOM 755 C C . THR A 1 97 ? -4.628 -9.841 -4.585 1.00 79.94 97 THR A C 1
ATOM 757 O O . THR A 1 97 ? -3.612 -10.206 -5.164 1.00 79.94 97 THR A O 1
ATOM 760 N N . VAL A 1 98 ? -5.069 -10.445 -3.478 1.00 74.44 98 VAL A N 1
ATOM 761 C CA . VAL A 1 98 ? -4.385 -11.599 -2.868 1.00 74.44 98 VAL A CA 1
ATOM 762 C C . VAL A 1 98 ? -4.767 -12.921 -3.546 1.00 74.44 98 VAL A C 1
ATOM 764 O O . VAL A 1 98 ? -4.022 -13.892 -3.451 1.00 74.44 98 VAL A O 1
ATOM 767 N N . SER A 1 99 ? -5.914 -12.980 -4.230 1.00 68.69 99 SER A N 1
ATOM 768 C CA . SER A 1 99 ? -6.386 -14.199 -4.909 1.00 68.69 99 SER A CA 1
ATOM 769 C C . SER A 1 99 ? -5.893 -14.349 -6.355 1.00 68.69 99 SER A C 1
ATOM 771 O O . SER A 1 99 ? -6.148 -15.393 -6.959 1.00 68.69 99 SER A O 1
ATOM 773 N N . SER A 1 100 ? -5.248 -13.320 -6.914 1.00 58.12 100 SER A N 1
ATOM 774 C CA . SER A 1 100 ? -4.713 -13.298 -8.286 1.00 58.12 100 SER A CA 1
ATOM 775 C C . SER A 1 100 ? -3.232 -13.652 -8.326 1.00 58.12 100 SER A C 1
ATOM 777 O O . SER A 1 100 ? -2.836 -14.355 -9.283 1.00 58.12 100 SER A O 1
#

pLDDT: mean 75.84, std 12.42, range [39.72, 90.12]

Sequence (100 aa):
MQLADNPSNAELSSTYDDVLAQLTQRDSWSLEARISDIAHGLQLDMLDFSRPMLSLSPGQQARAEMAAILLQRPEALILDEPTNHIDAQTREFLIETVSS

Solvent-accessible surface area (backbone atoms only — not comparable to full-atom values): 6184 Å² total; per-residue (Å²): 144,84,82,89,88,78,92,81,46,63,66,60,51,50,52,49,50,52,51,49,49,52,50,50,50,52,50,52,55,49,47,54,49,47,50,51,51,47,29,51,47,52,69,46,71,86,58,67,83,89,54,62,69,88,77,47,55,73,50,53,41,54,40,52,54,49,42,60,50,61,73,65,62,63,98,71,84,88,70,82,74,79,56,73,75,51,56,74,66,40,50,52,42,50,54,56,66,74,73,109

Mean predicted aligned error: 11.99 Å

Radius of gyration: 20.89 Å; Cα contacts (8 Å, |Δi|>4): 36; chains: 1; bounding box: 63×30×44 Å